Protein AF-L8LL45-F1 (afdb_monomer_lite)

Structure (mmCIF, N/CA/C/O backbone):
data_AF-L8LL45-F1
#
_entry.id   AF-L8LL45-F1
#
loop_
_atom_site.group_PDB
_atom_site.id
_atom_site.type_symbol
_atom_site.label_atom_id
_atom_site.label_alt_id
_atom_site.label_comp_id
_atom_site.label_asym_id
_atom_site.label_entity_id
_atom_site.label_seq_id
_atom_site.pdbx_PDB_ins_code
_atom_site.Cartn_x
_atom_site.Cartn_y
_atom_site.Cartn_z
_atom_site.occupancy
_atom_site.B_iso_or_equiv
_atom_site.auth_seq_id
_atom_site.auth_comp_id
_atom_site.auth_asym_id
_atom_site.auth_atom_id
_atom_site.pdbx_PDB_model_num
ATOM 1 N N . MET A 1 1 ? -14.249 34.458 -27.900 1.00 39.81 1 MET A N 1
ATOM 2 C CA . MET A 1 1 ? -13.436 35.281 -28.818 1.00 39.81 1 MET A CA 1
ATOM 3 C C . MET A 1 1 ? -12.145 34.509 -29.053 1.00 39.81 1 MET A C 1
ATOM 5 O O . MET A 1 1 ? -11.345 34.418 -28.139 1.00 39.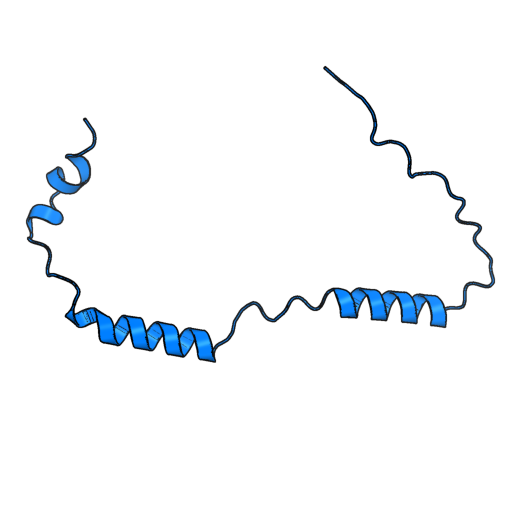81 1 MET A O 1
ATOM 9 N N . THR A 1 2 ? -12.139 33.564 -29.994 1.00 40.56 2 THR A N 1
ATOM 10 C CA . THR A 1 2 ? -11.624 33.728 -31.371 1.00 40.56 2 THR A CA 1
ATOM 11 C C . THR A 1 2 ? -10.210 34.293 -31.433 1.00 40.56 2 THR A C 1
ATOM 13 O O . THR A 1 2 ? -10.023 35.482 -31.205 1.00 40.56 2 THR A O 1
ATOM 16 N N . SER A 1 3 ? -9.311 33.394 -31.845 1.00 46.69 3 SER A N 1
ATOM 17 C CA . SER A 1 3 ? -8.048 33.601 -32.554 1.00 46.69 3 SER A CA 1
ATOM 18 C C . SER A 1 3 ? -6.982 34.441 -31.871 1.00 46.69 3 SER A C 1
ATOM 20 O O . SER A 1 3 ? -7.184 35.620 -31.622 1.00 46.69 3 SER A O 1
ATOM 22 N N . LEU A 1 4 ? -5.797 33.846 -31.711 1.00 52.25 4 LEU A N 1
ATOM 23 C CA . LEU A 1 4 ? -4.563 34.352 -32.317 1.00 52.25 4 LEU A CA 1
ATOM 24 C C . LEU A 1 4 ? -3.399 33.388 -32.016 1.00 52.25 4 LEU A C 1
ATOM 26 O O . LEU A 1 4 ? -3.126 33.074 -30.863 1.00 52.25 4 LEU A O 1
ATOM 30 N N . LEU A 1 5 ? -2.701 33.000 -33.090 1.00 49.78 5 LEU A N 1
ATOM 31 C CA . LEU A 1 5 ? -1.298 32.558 -33.117 1.00 49.78 5 LEU A CA 1
ATOM 32 C C . LEU A 1 5 ? -0.986 31.097 -32.756 1.00 49.78 5 LEU A C 1
ATOM 34 O O . LEU A 1 5 ? -0.217 30.831 -31.838 1.00 49.78 5 LEU A O 1
ATOM 38 N N . LEU A 1 6 ? -1.451 30.151 -33.576 1.00 43.22 6 LEU A N 1
ATOM 39 C CA . LEU A 1 6 ? -0.719 28.887 -33.746 1.00 43.22 6 LEU A CA 1
ATOM 40 C C . LEU A 1 6 ? -0.658 28.423 -35.211 1.00 43.22 6 LEU A C 1
ATOM 42 O O . LEU A 1 6 ? -0.729 27.238 -35.506 1.00 43.22 6 LEU A O 1
ATOM 46 N N . GLU A 1 7 ? -0.502 29.367 -36.138 1.00 48.81 7 GLU A N 1
ATOM 47 C CA . GLU A 1 7 ? -0.184 29.083 -37.543 1.00 48.81 7 GLU A CA 1
ATOM 48 C C . GLU A 1 7 ? 1.157 29.736 -37.879 1.00 48.81 7 GLU A C 1
ATOM 50 O O . GLU A 1 7 ? 1.215 30.866 -38.350 1.00 48.81 7 GLU A O 1
ATOM 55 N N . SER A 1 8 ? 2.267 29.073 -37.546 1.00 48.78 8 SER A N 1
ATOM 56 C CA . SER A 1 8 ? 3.598 29.580 -37.919 1.00 48.78 8 SER A CA 1
ATOM 57 C C . SER A 1 8 ? 4.659 28.491 -38.114 1.00 48.78 8 SER A C 1
ATOM 59 O O . SER A 1 8 ? 5.854 28.786 -38.090 1.00 48.78 8 SER A O 1
ATOM 61 N N . THR A 1 9 ? 4.285 27.231 -38.331 1.00 44.25 9 THR A N 1
ATOM 62 C CA . THR A 1 9 ? 5.289 26.207 -38.685 1.00 44.25 9 THR A CA 1
ATOM 63 C C . THR A 1 9 ? 4.838 25.267 -39.794 1.00 44.25 9 THR A C 1
ATOM 65 O O . THR A 1 9 ? 5.325 24.143 -39.875 1.00 44.25 9 THR A O 1
ATOM 68 N N . LEU A 1 10 ? 3.933 25.719 -40.663 1.00 48.97 10 LEU A N 1
ATOM 69 C CA . LEU A 1 10 ? 3.660 25.062 -41.937 1.00 48.97 10 LEU A CA 1
ATOM 70 C C . LEU A 1 10 ? 4.168 25.976 -43.049 1.00 48.97 10 LEU A C 1
ATOM 72 O O . LEU A 1 10 ? 3.398 26.721 -43.623 1.00 48.97 10 LEU A O 1
ATOM 76 N N . ASP A 1 11 ? 5.483 26.005 -43.243 1.00 49.66 11 ASP A N 1
ATOM 77 C CA . ASP A 1 11 ? 6.099 26.363 -44.527 1.00 49.66 11 ASP A CA 1
ATOM 78 C C . ASP A 1 11 ? 7.615 26.298 -44.383 1.00 49.66 11 ASP A C 1
ATOM 80 O O . ASP A 1 11 ? 8.302 27.296 -44.175 1.00 49.66 11 ASP A O 1
ATOM 84 N N . LYS A 1 12 ? 8.147 25.081 -44.481 1.00 53.94 12 LYS A N 1
ATOM 85 C CA . LYS A 1 12 ? 9.472 24.866 -45.060 1.00 53.94 12 LYS A CA 1
ATOM 86 C C . LYS A 1 12 ? 9.390 23.623 -45.925 1.00 53.94 12 LYS A C 1
ATOM 88 O O . LYS A 1 12 ? 9.570 22.515 -45.436 1.00 53.94 12 LYS A O 1
ATOM 93 N N . ASN A 1 13 ? 9.015 23.865 -47.179 1.00 47.88 13 ASN A N 1
ATOM 94 C CA . ASN A 1 13 ? 9.484 23.175 -48.376 1.00 47.88 13 ASN A CA 1
ATOM 95 C C . ASN A 1 13 ? 10.041 21.775 -48.105 1.00 47.88 13 ASN A C 1
ATOM 97 O O . ASN A 1 13 ? 11.233 21.607 -47.847 1.00 47.88 13 ASN A O 1
ATOM 101 N N . LEU A 1 14 ? 9.171 20.771 -48.209 1.00 48.75 14 LEU A N 1
ATOM 102 C CA . LEU A 1 14 ? 9.614 19.429 -48.549 1.00 48.75 14 LEU A CA 1
ATOM 103 C C . LEU A 1 14 ? 10.045 19.486 -50.020 1.00 48.75 14 LEU A C 1
ATOM 105 O O . LEU A 1 14 ? 9.273 19.168 -50.921 1.00 48.75 14 LEU A O 1
ATOM 109 N N . GLU A 1 15 ? 11.257 19.981 -50.266 1.00 49.25 15 GLU A N 1
ATOM 110 C CA . GLU A 1 15 ? 11.975 19.632 -51.484 1.00 49.25 15 GLU A CA 1
ATOM 111 C C . GLU A 1 15 ? 12.161 18.118 -51.411 1.00 49.25 15 GLU A C 1
ATOM 113 O O . GLU A 1 15 ? 12.941 17.598 -50.611 1.00 49.25 15 GLU A O 1
ATOM 118 N N . VAL A 1 16 ? 11.329 17.400 -52.164 1.00 53.09 16 VAL A N 1
ATOM 119 C CA . VAL A 1 16 ? 11.515 15.974 -52.401 1.00 53.09 16 VAL A CA 1
ATOM 120 C C . VAL A 1 16 ? 12.745 15.877 -53.290 1.00 53.09 16 VAL A C 1
ATOM 122 O O . VAL A 1 16 ? 12.658 15.958 -54.510 1.00 53.09 16 VAL A O 1
ATOM 125 N N . ASP A 1 17 ? 13.907 15.814 -52.653 1.00 48.84 17 ASP A N 1
ATOM 126 C CA . ASP A 1 17 ? 15.131 15.399 -53.312 1.00 48.84 17 ASP A CA 1
ATOM 127 C C . ASP A 1 17 ? 14.951 13.907 -53.631 1.00 48.84 17 ASP A C 1
ATOM 129 O O . ASP A 1 17 ? 14.835 13.078 -52.722 1.00 48.84 17 ASP A O 1
ATOM 133 N N . ASP A 1 18 ? 14.881 13.557 -54.919 1.00 53.53 18 ASP A N 1
ATOM 134 C CA . ASP A 1 18 ? 14.725 12.177 -55.420 1.00 53.53 18 ASP A CA 1
ATOM 135 C C . ASP A 1 18 ? 15.896 11.252 -55.007 1.00 53.53 18 ASP A C 1
ATOM 137 O O . ASP A 1 18 ? 15.946 10.076 -55.370 1.00 53.53 18 ASP A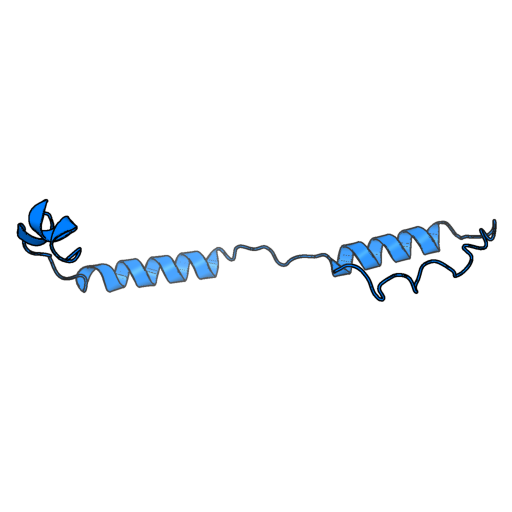 O 1
ATOM 141 N N . ASN A 1 19 ? 16.844 11.770 -54.222 1.00 54.47 19 ASN A N 1
ATOM 142 C CA . ASN A 1 19 ? 17.989 11.071 -53.659 1.00 54.47 19 ASN A CA 1
ATOM 143 C C . ASN A 1 19 ? 17.888 10.857 -52.133 1.00 54.47 19 ASN A C 1
ATOM 145 O O . ASN A 1 19 ? 18.897 10.785 -51.428 1.00 54.47 19 ASN A O 1
ATOM 149 N N . LEU A 1 20 ? 16.669 10.778 -51.591 1.00 55.19 20 LEU A N 1
ATOM 150 C CA . LEU A 1 20 ? 16.456 10.457 -50.183 1.00 55.19 20 LEU A CA 1
ATOM 151 C C . LEU A 1 20 ? 16.772 8.975 -49.920 1.00 55.19 20 LEU A C 1
ATOM 153 O O . LEU A 1 20 ? 15.945 8.085 -50.119 1.00 55.19 20 LEU A O 1
ATOM 157 N N . ASP A 1 21 ? 18.001 8.719 -49.474 1.00 69.94 21 ASP A N 1
ATOM 158 C CA . ASP A 1 21 ? 18.498 7.388 -49.137 1.00 69.94 21 ASP A CA 1
ATOM 159 C C . ASP A 1 21 ? 17.570 6.685 -48.130 1.00 69.94 21 ASP A C 1
ATOM 161 O O . ASP A 1 21 ? 17.385 7.111 -46.985 1.00 69.94 21 ASP A O 1
ATOM 165 N N . THR A 1 22 ? 16.999 5.561 -48.567 1.00 68.38 22 THR A N 1
ATOM 166 C CA . THR A 1 22 ? 16.119 4.711 -47.754 1.00 68.38 22 THR A CA 1
ATOM 167 C C . THR A 1 22 ? 16.763 4.297 -46.429 1.00 68.38 22 THR A C 1
ATOM 169 O O . THR A 1 22 ? 16.061 4.160 -45.428 1.00 68.38 22 THR A O 1
ATOM 172 N N . SER A 1 23 ? 18.094 4.187 -46.376 1.00 65.75 23 SER A N 1
ATOM 173 C CA . SER A 1 23 ? 18.832 3.874 -45.149 1.00 65.75 23 SER A CA 1
ATOM 174 C C . SER A 1 23 ? 18.737 5.016 -44.137 1.00 65.75 23 SER A C 1
ATOM 176 O O . SER A 1 23 ? 18.567 4.780 -42.944 1.00 65.75 23 SER A O 1
ATOM 178 N N . THR A 1 24 ? 18.760 6.265 -44.600 1.00 72.69 24 THR A N 1
ATOM 179 C CA . THR A 1 24 ? 18.593 7.463 -43.766 1.00 72.69 24 THR A CA 1
ATOM 180 C C . THR A 1 24 ? 17.176 7.568 -43.194 1.00 72.69 24 THR A C 1
ATOM 182 O O . THR A 1 24 ? 17.007 7.891 -42.012 1.00 72.69 24 THR A O 1
ATOM 185 N N . LEU A 1 25 ? 16.153 7.210 -43.978 1.00 73.50 25 LEU A N 1
ATOM 186 C CA . LEU A 1 25 ? 14.771 7.125 -43.494 1.00 73.50 25 LEU A CA 1
ATOM 187 C C . LEU A 1 25 ? 14.590 6.010 -42.461 1.00 73.50 25 LEU A C 1
ATOM 189 O O . LEU A 1 25 ? 13.994 6.239 -41.408 1.00 73.50 25 LEU A O 1
ATOM 193 N N . LEU A 1 26 ? 15.146 4.826 -42.725 1.00 75.69 26 LEU A N 1
ATOM 194 C CA . LEU A 1 26 ? 15.091 3.694 -41.801 1.00 75.6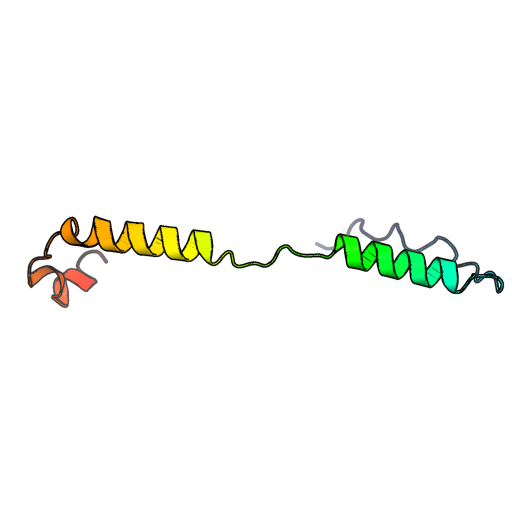9 26 LEU A CA 1
ATOM 195 C C . LEU A 1 26 ? 15.823 4.006 -40.493 1.00 75.69 26 LEU A C 1
ATOM 197 O O . LEU A 1 26 ? 15.277 3.769 -39.420 1.00 75.69 26 LEU A O 1
ATOM 201 N N . ASN A 1 27 ? 17.003 4.621 -40.558 1.00 78.00 27 ASN A N 1
ATOM 202 C CA . ASN A 1 27 ? 17.762 5.017 -39.372 1.00 78.00 27 ASN A CA 1
ATOM 203 C C . ASN A 1 27 ? 17.027 6.085 -38.551 1.00 78.00 27 ASN A C 1
ATOM 205 O O . ASN A 1 27 ? 16.995 6.015 -37.321 1.00 78.00 27 ASN A O 1
ATOM 209 N N . THR A 1 28 ? 16.380 7.044 -39.217 1.00 75.94 28 THR A N 1
ATOM 210 C CA . THR A 1 28 ? 15.534 8.045 -38.551 1.00 75.94 28 THR A CA 1
ATOM 211 C C . THR A 1 28 ? 14.333 7.388 -37.870 1.00 75.94 28 THR A C 1
ATOM 213 O O . THR A 1 28 ? 14.041 7.684 -36.709 1.00 75.94 28 THR A O 1
ATOM 216 N N . ALA A 1 29 ? 13.666 6.450 -38.544 1.00 71.75 29 ALA A N 1
ATOM 217 C CA . ALA A 1 29 ? 12.532 5.717 -37.991 1.00 71.75 29 ALA A CA 1
ATOM 218 C C . ALA A 1 29 ? 12.935 4.852 -36.783 1.00 71.75 29 ALA A C 1
ATOM 220 O O . ALA A 1 29 ? 12.282 4.922 -35.743 1.00 71.75 29 ALA A O 1
ATOM 221 N N . VAL A 1 30 ? 14.046 4.113 -36.876 1.00 75.00 30 VAL A N 1
ATOM 222 C CA . VAL A 1 30 ? 14.593 3.296 -35.779 1.00 75.00 30 VAL A CA 1
ATOM 223 C C . VAL A 1 30 ? 14.929 4.167 -34.570 1.00 75.00 30 VAL A C 1
ATOM 225 O O . VAL A 1 30 ? 14.456 3.887 -33.472 1.00 75.00 30 VAL A O 1
ATOM 228 N N . LYS A 1 31 ? 15.635 5.285 -34.769 1.00 72.75 31 LYS A N 1
ATOM 229 C CA . LYS A 1 31 ? 15.965 6.233 -33.694 1.00 72.75 31 LYS A CA 1
ATOM 230 C C . LYS A 1 31 ? 14.714 6.816 -33.025 1.00 72.75 31 LYS A C 1
ATOM 232 O O . LYS A 1 31 ? 14.681 6.994 -31.810 1.00 72.75 31 LYS A O 1
ATOM 237 N N . THR A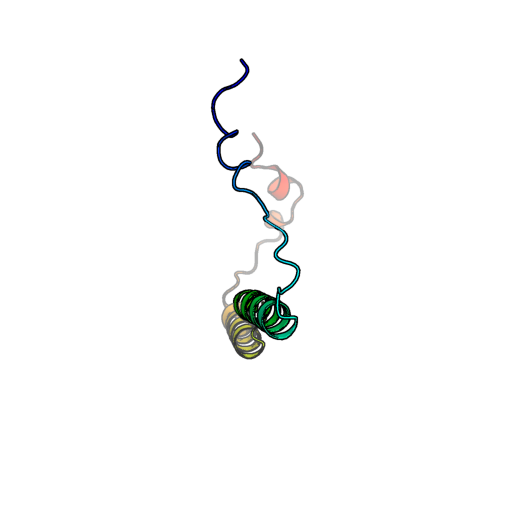 1 32 ? 13.664 7.081 -33.801 1.00 66.25 32 THR A N 1
ATOM 238 C CA . THR A 1 32 ? 12.389 7.601 -33.278 1.00 66.25 32 THR A CA 1
ATOM 239 C C . THR A 1 32 ? 11.621 6.540 -32.478 1.00 66.25 32 THR A C 1
ATOM 241 O O . THR A 1 32 ? 10.955 6.872 -31.500 1.00 66.25 32 THR A O 1
ATOM 244 N N . ILE A 1 33 ? 11.732 5.263 -32.856 1.00 64.12 33 ILE A N 1
ATOM 245 C CA . ILE A 1 33 ? 11.153 4.129 -32.121 1.00 64.12 33 ILE A CA 1
ATOM 246 C C . ILE A 1 33 ? 11.934 3.862 -30.827 1.00 64.12 33 ILE A C 1
ATOM 248 O O . ILE A 1 33 ? 11.323 3.651 -29.782 1.00 64.12 33 ILE A O 1
ATOM 252 N N . GLU A 1 34 ? 13.266 3.936 -30.858 1.00 61.47 34 GLU A N 1
ATOM 253 C CA . GLU A 1 34 ? 14.111 3.792 -29.665 1.00 61.47 34 GLU A CA 1
ATOM 254 C C . GLU A 1 34 ? 13.826 4.874 -28.616 1.00 61.47 34 GLU A C 1
ATOM 256 O O . GLU A 1 34 ? 13.755 4.571 -27.426 1.00 61.47 34 GLU A O 1
ATOM 261 N N . MET A 1 35 ? 13.561 6.113 -29.046 1.00 60.44 35 MET A N 1
ATOM 262 C CA . MET A 1 35 ? 13.146 7.211 -28.160 1.00 60.44 35 MET A CA 1
ATOM 263 C C . MET A 1 35 ? 11.747 7.018 -27.547 1.00 60.44 35 MET A C 1
ATOM 265 O O . MET A 1 35 ? 11.413 7.687 -26.572 1.00 60.44 35 MET A O 1
ATOM 269 N N . ARG A 1 36 ? 10.928 6.111 -28.097 1.00 60.06 36 ARG A N 1
ATOM 270 C CA . ARG A 1 36 ? 9.574 5.775 -27.622 1.00 60.06 36 ARG A CA 1
ATOM 271 C C . ARG A 1 36 ? 9.505 4.431 -26.896 1.00 60.06 36 ARG A C 1
ATOM 273 O O . ARG A 1 36 ? 8.415 3.880 -26.755 1.00 60.06 36 ARG A O 1
ATOM 280 N N . LYS A 1 37 ? 10.627 3.891 -26.409 1.00 59.69 37 LYS A N 1
ATOM 281 C CA . LYS A 1 37 ? 10.578 2.834 -25.390 1.00 59.69 37 LYS A CA 1
ATOM 282 C C . LYS A 1 37 ? 10.034 3.439 -24.098 1.00 59.69 37 LYS A C 1
ATOM 284 O O . LYS A 1 37 ? 10.787 3.857 -23.224 1.00 59.69 37 LYS A O 1
ATOM 289 N N . THR A 1 38 ? 8.711 3.503 -23.987 1.00 64.38 38 THR A N 1
ATOM 290 C CA . THR A 1 38 ? 8.046 3.620 -22.696 1.00 64.38 38 THR A CA 1
ATOM 291 C C . THR A 1 38 ? 8.605 2.498 -21.824 1.00 64.38 38 THR A C 1
ATOM 293 O O . THR A 1 38 ? 8.594 1.342 -22.265 1.00 64.38 38 THR A O 1
ATOM 296 N N . PRO A 1 39 ? 9.157 2.800 -20.637 1.00 64.12 39 PRO A N 1
ATOM 297 C CA . PRO A 1 39 ? 9.572 1.747 -19.725 1.00 64.12 39 PRO A CA 1
ATOM 298 C C . PRO A 1 39 ? 8.374 0.818 -19.479 1.00 64.12 39 PRO A C 1
ATOM 300 O O . PRO A 1 39 ? 7.229 1.290 -19.511 1.00 64.12 39 PRO A O 1
ATOM 303 N N . PRO A 1 40 ? 8.596 -0.495 -19.287 1.00 65.50 40 PRO A N 1
ATOM 304 C CA . PRO A 1 40 ? 7.508 -1.391 -18.933 1.00 65.50 40 PRO A CA 1
ATOM 305 C C . PRO A 1 40 ? 6.817 -0.817 -17.695 1.00 65.50 40 PRO A C 1
ATOM 307 O O . PRO A 1 40 ? 7.455 -0.556 -16.680 1.00 65.50 40 PRO A O 1
ATOM 310 N N . LEU A 1 41 ? 5.512 -0.571 -17.815 1.00 72.25 41 LEU A N 1
ATOM 311 C CA . LEU A 1 41 ? 4.693 0.129 -16.820 1.00 72.25 41 LEU A CA 1
ATOM 312 C C . LEU A 1 41 ? 4.545 -0.659 -15.500 1.00 72.25 41 LEU A C 1
ATOM 314 O O . LEU A 1 41 ? 3.848 -0.216 -14.594 1.00 72.25 41 LEU A O 1
ATOM 318 N N . PHE A 1 42 ? 5.150 -1.844 -15.413 1.00 82.25 42 PHE A N 1
ATOM 319 C CA . PHE A 1 42 ? 4.978 -2.789 -14.327 1.00 82.25 42 PHE A CA 1
ATOM 320 C C . PHE A 1 42 ? 6.313 -3.435 -13.960 1.00 82.25 42 PHE A C 1
ATOM 322 O O . PHE A 1 42 ? 6.936 -4.111 -14.783 1.00 82.25 42 PHE A O 1
ATOM 329 N N . ASP A 1 43 ? 6.711 -3.236 -12.708 1.00 90.19 43 ASP A N 1
ATOM 330 C CA . ASP A 1 43 ? 7.813 -3.937 -12.064 1.00 90.19 43 ASP A CA 1
ATOM 331 C C . ASP A 1 43 ? 7.226 -4.966 -11.090 1.00 90.19 43 ASP A C 1
ATOM 333 O O . ASP A 1 43 ? 6.656 -4.619 -10.054 1.00 90.19 43 ASP A O 1
ATOM 337 N N . SER A 1 44 ? 7.359 -6.246 -11.437 1.00 91.69 44 SER A N 1
ATOM 338 C CA . SER A 1 44 ? 6.849 -7.350 -10.623 1.00 91.69 44 SER A CA 1
ATOM 339 C C . SER A 1 44 ? 7.524 -7.437 -9.258 1.00 91.69 44 SER A C 1
ATOM 341 O O . SER A 1 44 ? 6.897 -7.875 -8.299 1.00 91.69 44 SER A O 1
ATOM 343 N N . GLN A 1 45 ? 8.797 -7.044 -9.159 1.00 92.75 45 GLN A N 1
ATOM 344 C CA . GLN A 1 45 ? 9.532 -7.114 -7.901 1.00 92.75 45 GLN A CA 1
ATOM 345 C C . GLN A 1 45 ? 9.052 -6.030 -6.937 1.00 92.75 45 GLN A C 1
ATOM 347 O O . GLN A 1 45 ? 8.871 -6.307 -5.751 1.00 92.75 45 GLN A O 1
ATOM 352 N N . GLN A 1 46 ? 8.802 -4.823 -7.451 1.00 91.81 46 GLN A N 1
ATOM 353 C CA . GLN A 1 46 ? 8.200 -3.751 -6.663 1.00 91.81 46 GLN A CA 1
ATOM 354 C C . GLN A 1 46 ? 6.783 -4.124 -6.216 1.00 91.81 46 GLN A C 1
ATOM 356 O O . 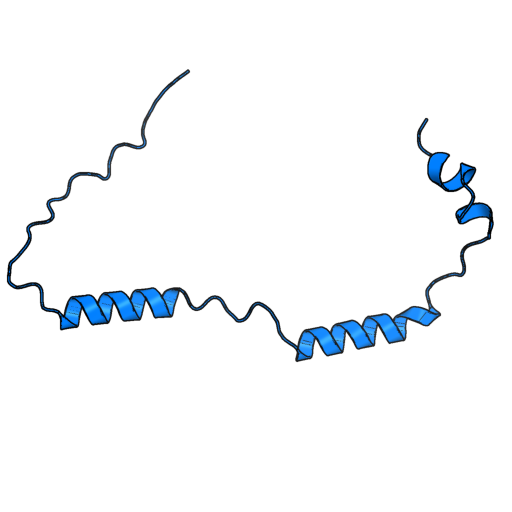GLN A 1 46 ? 6.454 -3.972 -5.045 1.00 91.81 46 GLN A O 1
ATOM 361 N N . TRP A 1 47 ? 5.973 -4.689 -7.115 1.00 92.75 47 TRP A N 1
ATOM 362 C CA . TRP A 1 47 ? 4.618 -5.129 -6.786 1.00 92.75 47 TRP A CA 1
ATOM 363 C C . TRP A 1 47 ? 4.593 -6.185 -5.669 1.00 92.75 47 TRP A C 1
ATOM 365 O O . TRP A 1 47 ? 3.816 -6.064 -4.724 1.00 92.75 47 TRP A O 1
ATOM 375 N N . GLU A 1 48 ? 5.473 -7.188 -5.734 1.00 96.06 48 GLU A N 1
ATOM 376 C CA . GLU A 1 48 ? 5.578 -8.223 -4.698 1.00 96.06 48 GLU A CA 1
ATOM 377 C C . GLU A 1 48 ? 6.003 -7.625 -3.345 1.00 96.06 48 GLU A C 1
ATOM 379 O O . GLU A 1 48 ? 5.467 -7.987 -2.295 1.00 96.06 48 GLU A O 1
ATOM 384 N N . ALA A 1 49 ? 6.943 -6.673 -3.362 1.00 95.06 49 ALA A N 1
ATOM 385 C CA . ALA A 1 49 ? 7.373 -5.964 -2.162 1.00 95.06 49 ALA A CA 1
ATOM 386 C C . ALA A 1 49 ? 6.223 -5.160 -1.534 1.00 95.06 49 ALA A C 1
ATOM 388 O O . ALA A 1 49 ? 6.016 -5.235 -0.322 1.00 95.06 49 ALA A O 1
ATOM 389 N N . ASP A 1 50 ? 5.437 -4.458 -2.352 1.00 93.69 50 ASP A N 1
ATOM 390 C CA . ASP A 1 50 ? 4.281 -3.683 -1.897 1.00 93.69 50 ASP A CA 1
ATOM 391 C C . ASP A 1 50 ? 3.199 -4.592 -1.290 1.00 93.69 50 ASP A C 1
ATOM 393 O O . ASP A 1 50 ? 2.654 -4.291 -0.226 1.00 93.69 50 ASP A O 1
ATOM 397 N N . MET A 1 51 ? 2.922 -5.745 -1.912 1.00 95.00 51 MET A N 1
ATOM 398 C CA . MET A 1 51 ? 1.963 -6.725 -1.382 1.00 95.00 51 MET A CA 1
ATOM 399 C C . MET A 1 51 ? 2.404 -7.296 -0.036 1.00 95.00 51 MET A C 1
ATOM 401 O O . MET A 1 51 ? 1.580 -7.458 0.867 1.00 95.00 51 MET A O 1
ATOM 405 N N . LYS A 1 52 ? 3.703 -7.555 0.130 1.00 95.06 52 LYS A N 1
ATOM 406 C CA . LYS A 1 52 ? 4.250 -8.020 1.403 1.00 95.06 52 LYS A CA 1
ATOM 407 C C . LYS A 1 52 ? 4.063 -6.982 2.514 1.00 95.06 52 LYS A C 1
ATOM 409 O O . LYS A 1 52 ? 3.639 -7.348 3.606 1.00 95.06 52 LYS A O 1
ATOM 414 N N . ILE A 1 53 ? 4.302 -5.701 2.227 1.00 93.69 53 ILE A N 1
ATOM 415 C CA . ILE A 1 53 ? 4.107 -4.607 3.194 1.00 93.69 53 ILE A CA 1
ATOM 416 C C . ILE A 1 53 ? 2.637 -4.506 3.624 1.00 93.69 53 ILE A C 1
ATOM 418 O O . ILE A 1 53 ? 2.348 -4.377 4.813 1.00 93.69 53 ILE A O 1
ATOM 422 N N . LEU A 1 54 ? 1.697 -4.595 2.677 1.00 91.62 54 LEU A N 1
ATOM 423 C CA . LEU A 1 54 ? 0.264 -4.558 2.990 1.00 91.62 54 LEU A CA 1
ATOM 424 C C . LEU A 1 54 ? -0.172 -5.747 3.851 1.00 91.62 54 LEU A C 1
ATOM 426 O O . LEU A 1 54 ? -0.961 -5.574 4.779 1.00 91.62 54 LEU A O 1
ATOM 430 N N . ALA A 1 55 ? 0.351 -6.941 3.567 1.00 91.25 55 ALA A N 1
ATOM 431 C CA . ALA A 1 55 ? 0.065 -8.130 4.361 1.00 91.25 55 ALA A CA 1
ATOM 432 C C . ALA A 1 55 ? 0.612 -8.001 5.793 1.00 91.25 55 ALA A C 1
ATOM 434 O O . ALA A 1 55 ? -0.110 -8.281 6.747 1.00 91.25 55 ALA A O 1
ATOM 435 N N . GLU A 1 56 ? 1.845 -7.515 5.958 1.00 91.88 56 GLU A N 1
ATOM 436 C CA . GLU A 1 56 ? 2.462 -7.277 7.273 1.00 91.88 56 GLU A CA 1
ATOM 437 C C . GLU A 1 56 ? 1.725 -6.199 8.089 1.00 91.88 56 GLU A C 1
ATOM 439 O O . GLU A 1 56 ? 1.649 -6.284 9.313 1.00 91.88 56 GLU A O 1
ATOM 444 N N . GLY A 1 57 ? 1.151 -5.194 7.423 1.00 87.88 57 GLY A N 1
ATOM 445 C CA . GLY A 1 57 ? 0.351 -4.142 8.057 1.00 87.88 57 GLY A CA 1
ATOM 446 C C . GLY A 1 57 ? -1.099 -4.530 8.361 1.00 87.88 57 GLY A C 1
ATOM 447 O O . GLY A 1 57 ? -1.798 -3.759 9.017 1.00 87.88 57 GLY A O 1
ATOM 448 N N . SER A 1 58 ? -1.570 -5.694 7.904 1.00 86.38 58 SER A N 1
ATOM 449 C CA . SER A 1 58 ? -2.987 -6.073 8.009 1.00 86.38 58 SER A CA 1
ATOM 450 C C . SER A 1 58 ? -3.465 -6.238 9.454 1.00 86.38 58 SER A C 1
ATOM 452 O O . SER A 1 58 ? -4.577 -5.826 9.780 1.00 86.38 58 SER A O 1
ATOM 454 N N . ASP A 1 59 ? -2.593 -6.714 1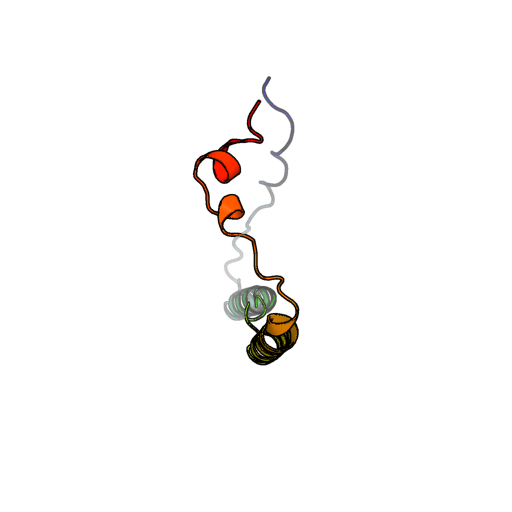0.343 1.00 85.62 59 ASP A N 1
ATOM 455 C CA . ASP A 1 59 ? -2.881 -6.861 11.776 1.00 85.62 59 ASP A CA 1
ATOM 456 C C . ASP A 1 59 ? -3.040 -5.512 12.503 1.00 85.62 59 ASP A C 1
ATOM 458 O O . ASP A 1 59 ? -3.554 -5.456 13.619 1.00 85.62 59 ASP A O 1
ATOM 462 N N . GLN A 1 60 ? -2.596 -4.410 11.890 1.00 88.38 60 GLN A N 1
ATOM 463 C CA . GLN A 1 60 ? -2.721 -3.061 12.451 1.00 88.38 60 GLN A CA 1
ATOM 464 C C . GLN A 1 60 ? -4.049 -2.392 12.079 1.00 88.38 60 GLN A C 1
ATOM 466 O O . GLN A 1 60 ? -4.337 -1.297 12.566 1.00 88.38 60 GLN A O 1
ATOM 471 N N . ILE A 1 61 ? -4.859 -3.021 11.220 1.00 86.12 61 ILE A N 1
ATOM 472 C CA . ILE A 1 61 ? -6.157 -2.487 10.813 1.00 86.12 61 ILE A CA 1
ATOM 473 C C . ILE A 1 61 ? -7.137 -2.663 11.984 1.00 86.12 61 ILE A C 1
ATOM 475 O O . ILE A 1 61 ? -7.425 -3.795 12.378 1.00 86.12 61 ILE A O 1
ATOM 479 N N . PRO A 1 62 ? -7.666 -1.569 12.564 1.00 88.62 62 PRO A N 1
ATOM 480 C CA . PRO A 1 62 ? -8.597 -1.671 13.676 1.00 88.62 62 PRO A CA 1
ATOM 481 C C . PRO A 1 62 ? -9.908 -2.313 13.219 1.00 88.62 62 PRO A C 1
ATOM 483 O O . PRO A 1 62 ? -10.436 -1.996 12.151 1.00 88.62 62 PRO A O 1
ATOM 486 N N . ILE A 1 63 ? -10.463 -3.184 14.062 1.00 89.69 63 ILE A N 1
ATOM 487 C CA . ILE A 1 63 ? -11.814 -3.707 13.858 1.00 89.69 63 ILE A CA 1
ATOM 488 C C . ILE A 1 63 ? -12.785 -2.549 14.063 1.00 89.69 63 ILE A C 1
ATOM 490 O O . ILE A 1 63 ? -12.820 -1.934 15.132 1.00 89.69 63 ILE A O 1
ATOM 494 N N . LEU A 1 64 ? -13.551 -2.244 13.020 1.00 88.56 64 LEU A N 1
ATOM 495 C CA . LEU A 1 64 ? -14.589 -1.230 13.098 1.00 88.56 64 LEU A CA 1
ATOM 496 C C . LEU A 1 64 ? -15.793 -1.776 13.880 1.00 88.56 64 LEU A C 1
ATOM 498 O O . LEU A 1 64 ? -16.110 -2.960 13.749 1.00 88.56 64 LEU A O 1
ATOM 502 N N . PRO A 1 65 ? -16.455 -0.935 14.689 1.00 89.25 65 PRO A N 1
ATOM 503 C CA . PRO A 1 65 ? -17.669 -1.327 15.391 1.00 89.25 65 PRO A CA 1
ATOM 504 C C . PRO A 1 65 ? -18.819 -1.544 14.392 1.00 89.25 65 PRO A C 1
ATOM 506 O O . PRO A 1 65 ? -18.820 -0.951 13.311 1.00 89.25 65 PRO A O 1
ATOM 509 N N . ASP A 1 66 ? -19.803 -2.375 14.743 1.00 87.19 66 ASP A N 1
ATOM 510 C CA . ASP A 1 66 ? -20.907 -2.750 13.841 1.00 87.19 66 ASP A CA 1
ATOM 511 C C . ASP A 1 66 ? -21.691 -1.527 13.339 1.00 87.19 66 ASP A C 1
ATOM 513 O O . ASP A 1 66 ? -22.152 -1.491 12.194 1.00 87.19 66 ASP A O 1
ATOM 517 N N . GLU A 1 67 ? -21.788 -0.479 14.162 1.00 86.50 67 GLU A N 1
ATOM 518 C CA . GLU A 1 67 ? -22.447 0.775 13.813 1.00 86.50 67 GLU A CA 1
ATOM 519 C C . GLU A 1 67 ? -21.785 1.464 12.614 1.00 86.50 67 GLU A C 1
ATOM 521 O O . GLU A 1 67 ? -22.490 2.097 11.833 1.00 86.50 67 GLU A O 1
ATOM 526 N N . ALA A 1 68 ? -20.477 1.284 12.391 1.00 85.56 68 ALA A N 1
ATOM 527 C CA . ALA A 1 68 ? -19.763 1.861 11.247 1.00 85.56 68 ALA A CA 1
ATOM 528 C C . ALA A 1 68 ? -20.246 1.312 9.891 1.00 85.56 68 ALA A C 1
ATOM 530 O O . ALA A 1 68 ? -20.026 1.944 8.858 1.00 85.56 68 ALA A O 1
ATOM 531 N N . PHE A 1 69 ? -20.927 0.162 9.890 1.00 88.06 69 PHE A N 1
ATOM 532 C CA . PHE A 1 69 ? -21.546 -0.440 8.706 1.00 88.06 69 PHE A CA 1
ATOM 533 C C . PHE A 1 69 ? -23.057 -0.189 8.632 1.00 88.06 69 PHE A C 1
ATOM 535 O O . PHE A 1 69 ? -23.728 -0.689 7.725 1.00 88.06 69 PHE A O 1
ATOM 542 N N . SER A 1 70 ? -23.614 0.572 9.578 1.00 86.00 70 SER A N 1
ATOM 543 C CA . SER A 1 70 ? -25.021 0.952 9.542 1.00 86.00 70 SER A CA 1
ATOM 544 C C . SER A 1 70 ? -25.298 1.905 8.381 1.00 86.00 70 SER A C 1
ATOM 546 O O . SER A 1 70 ? -24.457 2.715 7.978 1.00 86.00 70 SER A O 1
ATOM 548 N N . ARG A 1 71 ? -26.519 1.827 7.845 1.00 84.25 71 ARG A N 1
ATOM 549 C CA . ARG A 1 71 ? -26.984 2.737 6.792 1.00 84.25 71 ARG A CA 1
ATOM 550 C C . ARG A 1 71 ? -26.875 4.187 7.264 1.00 84.25 71 ARG A C 1
ATOM 552 O O . ARG A 1 71 ? -26.480 5.059 6.503 1.00 84.25 71 ARG A O 1
ATOM 559 N N . GLU A 1 72 ? -27.208 4.424 8.523 1.00 83.00 72 GLU A N 1
ATOM 560 C CA . GLU A 1 72 ? -27.165 5.725 9.166 1.00 83.00 72 GLU A CA 1
ATOM 561 C C . GLU A 1 72 ? -25.731 6.259 9.204 1.00 83.00 72 GLU A C 1
ATOM 563 O O . GLU A 1 72 ? -25.528 7.379 8.765 1.00 83.00 72 GLU A O 1
ATOM 568 N N . SER A 1 73 ? -24.725 5.468 9.590 1.00 81.38 73 SER A N 1
ATOM 569 C CA . SER A 1 73 ? -23.318 5.906 9.596 1.00 81.38 73 SER A CA 1
ATOM 570 C C . SER A 1 73 ? -22.733 6.158 8.207 1.00 81.38 73 SER A C 1
ATOM 572 O O . SER A 1 73 ? -21.931 7.074 8.056 1.00 81.38 73 SER A O 1
ATOM 574 N N . ILE A 1 74 ? -23.158 5.410 7.185 1.00 82.50 74 ILE A N 1
ATOM 575 C CA . ILE A 1 74 ? -22.735 5.644 5.792 1.00 82.50 74 ILE A CA 1
ATOM 576 C C . ILE A 1 74 ? -23.283 6.978 5.260 1.00 82.50 74 ILE A C 1
ATOM 578 O O . ILE A 1 74 ? -22.632 7.621 4.440 1.00 82.50 74 ILE A O 1
ATOM 582 N N . TYR A 1 75 ? -24.462 7.404 5.728 1.00 82.44 75 TYR A N 1
ATOM 583 C CA . TYR A 1 75 ? -25.134 8.617 5.252 1.00 82.44 75 TYR A CA 1
ATOM 584 C C . TYR A 1 75 ? -25.194 9.766 6.280 1.00 82.44 75 TYR A C 1
ATOM 586 O O . TYR A 1 75 ? -25.828 10.780 6.000 1.00 82.44 75 TYR A O 1
ATOM 594 N N . SER A 1 76 ? -24.561 9.631 7.452 1.00 68.06 76 SER A N 1
ATOM 595 C CA . SER A 1 76 ? -24.712 10.575 8.575 1.00 68.06 76 SER A CA 1
ATOM 596 C C . SER A 1 76 ? -24.012 11.916 8.355 1.00 68.06 76 SER A C 1
ATOM 598 O O . SER A 1 76 ? -24.388 12.886 9.002 1.00 68.06 76 SER A O 1
ATOM 600 N N . ASP A 1 77 ? -22.989 11.966 7.501 1.00 65.25 77 ASP A N 1
ATOM 601 C CA . ASP A 1 77 ? -22.097 13.128 7.342 1.00 65.25 77 ASP A CA 1
ATOM 602 C C . ASP A 1 77 ? -22.450 13.976 6.101 1.00 65.25 77 ASP A C 1
ATOM 604 O O . ASP A 1 77 ? -21.606 14.653 5.518 1.00 65.25 77 ASP A O 1
ATOM 608 N N . HIS A 1 78 ? -23.702 13.878 5.641 1.00 62.38 78 HIS A N 1
ATOM 609 C CA . HIS A 1 78 ? -24.192 14.533 4.424 1.00 62.38 78 HIS A CA 1
ATOM 610 C C . HIS A 1 78 ? -25.055 15.790 4.663 1.00 62.38 78 HIS A C 1
ATOM 612 O O . HIS A 1 78 ? -25.579 16.318 3.679 1.00 62.38 78 HIS A O 1
ATOM 618 N N . ASP A 1 79 ? -25.176 16.278 5.906 1.00 59.41 79 ASP A N 1
ATOM 619 C CA . ASP A 1 79 ? -25.865 17.540 6.258 1.00 59.41 79 ASP A CA 1
ATOM 620 C C . ASP A 1 79 ? -24.891 18.709 6.503 1.00 59.41 79 ASP A C 1
ATOM 622 O O . ASP A 1 79 ? -23.927 18.541 7.285 1.00 59.41 79 ASP A O 1
#

Sequence (79 aa):
MTSLLLESTLDKNLEVDDNLDTSTLLNTAVKTIEMRKTPPLFDSQQWEADMKILAEGSDQIPILPDEAFSRESIYSDHD

Secondary structure (DSSP, 8-state):
--------S--S-----TT--HHHHHHHHHHHHHTT-PPPS--HHHHHHHHHHHHHTGGGSPPPPGGGGSHHHHHTT--

Foldseek 3Di:
DDDDDDPDPPDDDPPVPVPPDPVVVVVVVVVVVVVPPPDDPDDPVVVVVVVVVCVVCVVVDDDDDPCCVDPCVVCVPPD

pLDDT: mean 72.06, std 16.9, range [39.81, 96.06]

Radius of gyration: 29.64 Å; chains: 1; bounding box: 46×44×71 Å